Protein AF-A0A3L6ZMJ3-F1 (afdb_monomer_lite)

Secondary structure (DSSP, 8-state):
-------------------------S-PPPHHHHHHHHHHHHHTT-SS--TT--TTSBGGGGT--HHHHHHHHHHHHHTT----HHHHSS--BHHHHHHHHHT---------

Foldseek 3Di:
DDDDDDPPPPPDDDDDDPPPPPDDDDPQQDLVRLLVVLLVLLVVQQVADCPPPDQQAFCVVRPCDPVSVVVSCVSLVVLQFDDDPVLPVVGNGSSSSSCRNRVRDPPDPDDD

pLDDT: mean 76.93, std 18.29, range [36.59, 94.75]

Radius of gyration: 23.39 Å; chains: 1; bounding box: 58×75×39 Å

Structure (mmCIF, N/CA/C/O backbone):
data_AF-A0A3L6ZMJ3-F1
#
_entry.id   AF-A0A3L6ZMJ3-F1
#
loop_
_atom_site.group_PDB
_atom_site.id
_atom_site.type_symbol
_atom_site.label_atom_id
_atom_site.label_alt_id
_atom_site.label_comp_id
_atom_site.label_asym_id
_atom_site.label_entity_id
_atom_site.label_seq_id
_atom_site.pdbx_PDB_ins_code
_atom_site.Cartn_x
_atom_site.Cartn_y
_atom_site.Cartn_z
_atom_site.occupancy
_atom_site.B_iso_or_equiv
_atom_site.auth_seq_id
_atom_site.auth_comp_id
_atom_site.auth_asym_id
_atom_site.auth_atom_id
_atom_site.pdbx_PDB_model_num
ATOM 1 N N . MET A 1 1 ? -45.516 59.878 -7.761 1.00 55.28 1 MET A N 1
ATOM 2 C CA . MET A 1 1 ? -44.544 59.345 -6.777 1.00 55.28 1 MET A CA 1
ATOM 3 C C . MET A 1 1 ? -45.282 58.247 -6.020 1.00 55.28 1 MET A C 1
ATOM 5 O O . MET A 1 1 ? -46.351 58.558 -5.512 1.00 55.28 1 MET A O 1
ATOM 9 N N . PRO A 1 2 ? -44.852 56.978 -6.107 1.00 48.19 2 PRO A N 1
ATOM 10 C CA . PRO A 1 2 ? -43.560 56.532 -5.602 1.00 48.19 2 PRO A CA 1
ATOM 11 C C . PRO A 1 2 ? -42.600 56.068 -6.701 1.00 48.19 2 PRO A C 1
ATOM 13 O O . PRO A 1 2 ? -42.966 55.899 -7.859 1.00 48.19 2 PRO A O 1
ATOM 16 N N . TRP A 1 3 ? -41.344 55.998 -6.296 1.00 61.94 3 TRP A N 1
ATOM 17 C CA . TRP A 1 3 ? -40.113 55.873 -7.055 1.00 61.94 3 TRP A CA 1
ATOM 18 C C . TRP A 1 3 ? -39.626 54.422 -6.934 1.00 61.94 3 TRP A C 1
ATOM 20 O O . TRP A 1 3 ? -39.678 53.849 -5.849 1.00 61.94 3 TRP A O 1
ATOM 30 N N . TRP A 1 4 ? -39.186 53.824 -8.038 1.00 67.38 4 TRP A N 1
ATOM 31 C CA . TRP A 1 4 ? -38.580 52.490 -8.080 1.00 67.38 4 TRP A CA 1
ATOM 32 C C . TRP A 1 4 ? -37.187 52.621 -8.713 1.00 67.38 4 TRP A C 1
ATOM 34 O O . TRP A 1 4 ? -37.074 53.327 -9.720 1.00 67.38 4 TRP A O 1
ATOM 44 N N . PRO A 1 5 ? -36.123 52.010 -8.161 1.00 69.88 5 PRO A N 1
ATOM 45 C CA . PRO A 1 5 ? -34.797 52.056 -8.773 1.00 69.88 5 PRO A CA 1
ATOM 46 C C . PRO A 1 5 ? -34.705 51.084 -9.967 1.00 69.88 5 PRO A C 1
ATOM 48 O O . PRO A 1 5 ? -35.298 50.006 -9.917 1.00 69.88 5 PRO A O 1
ATOM 51 N N . PRO A 1 6 ? -33.969 51.403 -11.046 1.00 60.69 6 PRO A N 1
ATOM 52 C CA . PRO A 1 6 ? -33.742 50.442 -12.119 1.00 60.69 6 PRO A CA 1
ATOM 53 C C . PRO A 1 6 ? -32.906 49.264 -11.602 1.00 60.69 6 PRO A C 1
ATOM 55 O O . PRO A 1 6 ? -31.906 49.452 -10.911 1.00 60.69 6 PRO A O 1
ATOM 58 N N . SER A 1 7 ? -33.335 48.046 -11.937 1.00 58.94 7 SER A N 1
ATOM 59 C CA . SER A 1 7 ? -32.543 46.832 -11.774 1.00 58.94 7 SER A CA 1
ATOM 60 C C . SER A 1 7 ? -31.287 46.954 -12.630 1.00 58.94 7 SER A C 1
ATOM 62 O O . SER A 1 7 ? -31.348 46.801 -13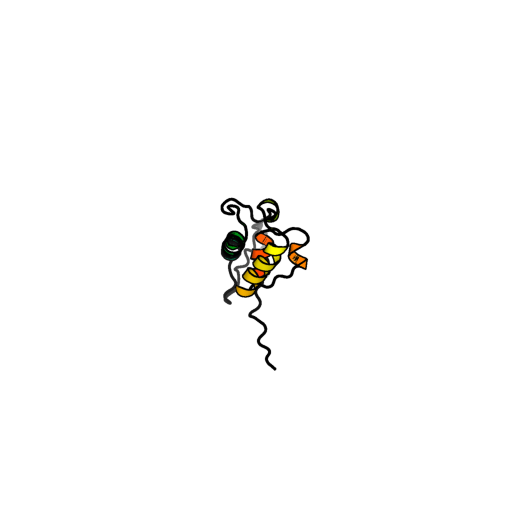.848 1.00 58.94 7 SER A O 1
ATOM 64 N N . ASP A 1 8 ? -30.162 47.260 -11.991 1.00 53.22 8 ASP A N 1
ATOM 65 C CA . ASP A 1 8 ? -28.849 47.099 -12.595 1.00 53.22 8 ASP A CA 1
ATOM 66 C C . ASP A 1 8 ? -28.643 45.593 -12.791 1.00 53.22 8 ASP A C 1
ATOM 68 O O . ASP A 1 8 ? -28.575 44.812 -11.837 1.00 53.22 8 ASP A O 1
ATOM 72 N N . GLY A 1 9 ? -28.709 45.171 -14.052 1.00 53.91 9 GLY A N 1
ATOM 73 C CA . GLY A 1 9 ? -28.443 43.806 -14.459 1.00 53.91 9 GLY A CA 1
ATOM 74 C C . GLY A 1 9 ? -26.982 43.499 -14.187 1.00 53.91 9 GLY A C 1
ATOM 75 O O . GLY A 1 9 ? -26.133 43.756 -15.033 1.00 53.91 9 GLY A O 1
ATOM 76 N N . ALA A 1 10 ? -26.714 42.944 -13.008 1.00 50.56 10 ALA A N 1
ATOM 77 C CA . ALA A 1 10 ? -25.442 42.344 -12.659 1.00 50.56 10 ALA A CA 1
ATOM 78 C C . ALA A 1 10 ? -25.119 41.233 -13.669 1.00 50.56 10 ALA A C 1
ATOM 80 O O . ALA A 1 10 ? -25.583 40.098 -13.558 1.00 50.56 10 ALA A O 1
ATOM 81 N N . THR A 1 11 ? -24.327 41.567 -14.683 1.00 55.62 11 THR A N 1
ATOM 82 C CA . THR A 1 11 ? -23.563 40.581 -15.435 1.00 55.62 11 THR A CA 1
ATOM 83 C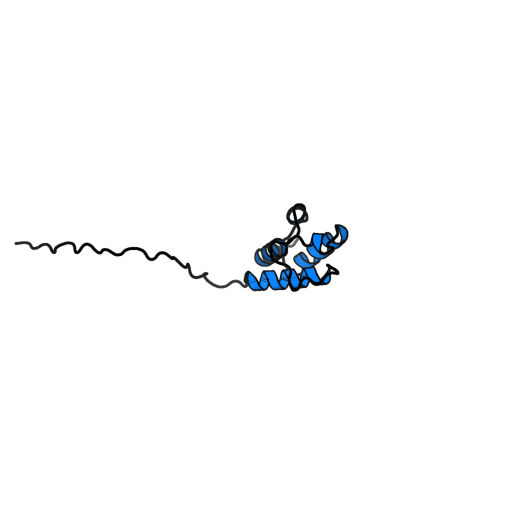 C . THR A 1 11 ? -22.383 40.166 -14.567 1.00 55.62 11 THR A C 1
ATOM 85 O O . THR A 1 11 ? -21.333 40.801 -14.608 1.00 55.62 11 THR A O 1
ATOM 88 N N . ASP A 1 12 ? -22.561 39.107 -13.782 1.00 54.66 12 ASP A N 1
ATOM 89 C CA . ASP A 1 12 ? -21.446 38.328 -13.247 1.00 54.66 12 ASP A CA 1
ATOM 90 C C . ASP A 1 12 ? -21.306 37.061 -14.107 1.00 54.66 12 ASP A C 1
ATOM 92 O O . ASP A 1 12 ? -22.125 36.140 -13.997 1.00 54.66 12 ASP A O 1
ATOM 96 N N . PRO A 1 13 ? -20.355 37.011 -15.056 1.00 56.66 13 PRO A N 1
ATOM 97 C CA . PRO A 1 13 ? -20.041 35.781 -15.748 1.00 56.66 13 PRO A CA 1
ATOM 98 C C . PRO A 1 13 ? -18.936 35.036 -14.993 1.00 56.66 13 PRO A C 1
ATOM 100 O O . PRO A 1 13 ? -17.792 35.468 -14.952 1.00 56.66 13 PRO A O 1
ATOM 103 N N . THR A 1 14 ? -19.276 33.837 -14.523 1.00 56.28 14 THR A N 1
ATOM 104 C CA . THR A 1 14 ? -18.373 32.675 -14.477 1.00 56.28 14 THR A CA 1
ATOM 105 C C . THR A 1 14 ? -17.024 32.893 -13.782 1.00 56.28 14 THR A C 1
ATOM 107 O O . THR A 1 14 ? -16.005 33.166 -14.404 1.00 56.28 14 THR A O 1
ATOM 110 N N . THR A 1 15 ? -16.967 32.550 -12.498 1.00 58.94 15 THR A N 1
ATOM 111 C CA . THR A 1 15 ? -15.900 31.691 -11.954 1.00 58.94 15 THR A CA 1
ATOM 112 C C . THR A 1 15 ? -16.546 30.853 -10.839 1.00 58.94 15 THR A C 1
ATOM 114 O O . THR A 1 15 ? -16.838 31.336 -9.759 1.00 58.94 15 THR A O 1
ATOM 117 N N . GLY A 1 16 ? -16.939 29.599 -11.040 1.00 52.59 16 GLY A N 1
ATOM 118 C CA . GLY A 1 16 ? -16.218 28.593 -11.796 1.00 52.59 16 GLY A CA 1
ATOM 119 C C . GLY A 1 16 ? -15.085 27.964 -10.988 1.00 52.59 16 GLY A C 1
ATOM 120 O O . GLY A 1 16 ? -14.132 27.527 -11.605 1.00 52.59 16 GLY A O 1
ATOM 121 N N . ARG A 1 17 ? -15.170 27.899 -9.650 1.00 47.03 17 ARG A N 1
ATOM 122 C CA . ARG A 1 17 ? -14.672 26.759 -8.857 1.00 47.03 17 ARG A CA 1
ATOM 123 C C . ARG A 1 17 ? -15.140 26.891 -7.408 1.00 47.03 17 ARG A C 1
ATOM 125 O O . ARG A 1 17 ? -14.605 27.680 -6.641 1.00 47.03 17 ARG A O 1
ATOM 132 N N . ARG A 1 18 ? -16.130 26.092 -7.002 1.00 49.38 18 ARG A N 1
ATOM 133 C CA . ARG A 1 18 ? -16.304 25.792 -5.577 1.00 49.38 18 ARG A CA 1
ATOM 134 C C . ARG A 1 18 ? -15.147 24.876 -5.188 1.00 49.38 18 ARG A C 1
ATOM 136 O O . ARG A 1 18 ? -15.321 23.659 -5.182 1.00 49.38 18 ARG A O 1
ATOM 143 N N . GLU A 1 19 ? -13.972 25.433 -4.913 1.00 46.56 19 GLU A N 1
ATOM 144 C CA . GLU A 1 19 ? -13.031 24.719 -4.055 1.00 46.56 19 GLU A CA 1
ATOM 145 C C . GLU A 1 19 ? -13.695 24.678 -2.688 1.00 46.56 19 GLU A C 1
ATOM 147 O O . GLU A 1 19 ? -13.696 25.638 -1.921 1.00 46.56 19 GLU A O 1
ATOM 152 N N . ARG A 1 20 ? -14.420 23.579 -2.461 1.00 46.78 20 ARG A N 1
ATOM 153 C CA . ARG A 1 20 ? -14.853 23.200 -1.128 1.00 46.78 20 ARG A CA 1
ATOM 154 C C . ARG A 1 20 ? -13.571 23.129 -0.297 1.00 46.78 20 ARG A C 1
ATOM 156 O O . ARG A 1 20 ? -12.699 22.343 -0.666 1.00 46.78 20 ARG A O 1
ATOM 163 N N . PRO A 1 21 ? -13.428 23.911 0.782 1.00 52.25 21 PRO A N 1
ATOM 164 C CA . PRO A 1 21 ? -12.350 23.654 1.721 1.00 52.25 21 PRO A CA 1
ATOM 165 C C . PRO A 1 21 ? -12.563 22.235 2.275 1.00 52.25 21 PRO A C 1
ATOM 167 O O . PRO A 1 21 ? -13.701 21.921 2.645 1.00 52.25 21 PRO A O 1
ATOM 170 N N . PRO A 1 22 ? -11.549 21.350 2.322 1.00 51.56 22 PRO A N 1
ATOM 171 C CA . PRO A 1 22 ? -11.684 20.129 3.097 1.00 51.56 22 PRO A CA 1
ATOM 172 C C . PRO A 1 22 ? -11.886 20.530 4.562 1.00 51.56 22 PRO A C 1
ATOM 174 O O . PRO A 1 22 ? -11.009 21.085 5.222 1.00 51.56 22 PRO A O 1
ATOM 177 N N . THR A 1 23 ? -13.106 20.315 5.041 1.00 48.19 23 THR A N 1
ATOM 178 C CA . THR A 1 23 ? -13.505 20.464 6.435 1.00 48.19 23 THR A CA 1
ATOM 179 C C . THR A 1 23 ? -12.717 19.485 7.305 1.00 48.19 23 THR A C 1
ATOM 181 O O . THR A 1 23 ? -12.889 18.280 7.176 1.00 48.19 23 THR A O 1
ATOM 184 N N . THR A 1 24 ? -11.896 20.033 8.200 1.00 49.00 24 THR A N 1
ATOM 185 C CA . THR A 1 24 ? -11.723 19.613 9.601 1.00 49.00 24 THR A CA 1
ATOM 186 C C . THR A 1 24 ? -11.520 18.115 9.901 1.00 49.00 24 THR A C 1
ATOM 188 O O . THR A 1 24 ? -12.473 17.357 10.039 1.00 49.00 24 THR A O 1
ATOM 191 N N . GLY A 1 25 ? -10.267 17.755 10.198 1.00 51.25 25 GLY A N 1
ATOM 192 C CA . GLY A 1 25 ? -9.881 17.141 11.479 1.00 51.25 25 GLY A CA 1
ATOM 193 C C . GLY A 1 25 ? -10.559 15.837 11.916 1.00 51.25 25 GLY A C 1
ATOM 194 O O . GLY A 1 25 ? -11.340 15.840 12.864 1.00 51.25 25 GLY A O 1
ATOM 195 N N . LYS A 1 26 ? -10.144 14.729 11.302 1.00 46.16 26 LYS A N 1
ATOM 196 C CA . LYS A 1 26 ? -9.698 13.466 11.931 1.00 46.16 26 LYS A CA 1
ATOM 197 C C . LYS A 1 26 ? -8.498 13.028 11.087 1.00 46.16 26 LYS A C 1
ATOM 199 O O . LYS A 1 26 ? -8.506 13.347 9.905 1.00 46.16 26 LYS A O 1
ATOM 204 N N . GLU A 1 27 ? -7.458 12.430 11.657 1.00 56.78 27 GLU A N 1
ATOM 205 C CA . GLU A 1 27 ? -6.175 12.158 10.978 1.00 56.78 27 GLU A CA 1
ATOM 206 C C . GLU A 1 27 ? -6.334 11.179 9.791 1.00 56.78 27 GLU A C 1
ATOM 208 O O . GLU A 1 27 ? -6.012 10.002 9.882 1.00 56.78 27 GLU A O 1
ATOM 213 N N . HIS A 1 28 ? -6.896 11.649 8.678 1.00 63.84 28 HIS A N 1
ATOM 214 C CA . HIS A 1 28 ? 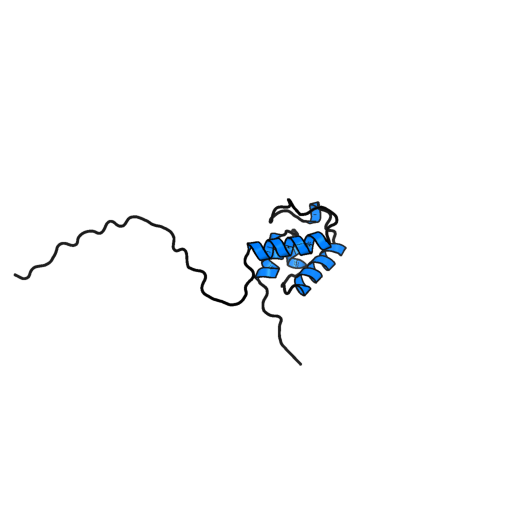-6.942 10.947 7.406 1.00 63.84 28 HIS A CA 1
ATOM 215 C C . HIS A 1 28 ? -5.656 11.266 6.660 1.00 63.84 28 HIS A C 1
ATOM 217 O O . HIS A 1 28 ? -5.356 12.432 6.397 1.00 63.84 28 HIS A O 1
ATOM 223 N N . MET A 1 29 ? -4.914 10.215 6.331 1.00 80.88 29 MET A N 1
ATOM 224 C CA . MET A 1 29 ? -3.721 10.283 5.501 1.00 80.88 29 MET A CA 1
ATOM 225 C C . MET A 1 29 ? -4.036 11.021 4.195 1.00 80.88 29 MET A C 1
ATOM 227 O O . MET A 1 29 ? -5.027 10.705 3.526 1.00 80.88 29 MET A O 1
ATOM 231 N N . SER A 1 30 ? -3.229 12.020 3.831 1.00 86.56 30 SER A N 1
ATOM 232 C CA . SER A 1 30 ? -3.415 12.697 2.547 1.00 86.56 30 SER A CA 1
ATOM 233 C C . SER A 1 30 ? -3.151 11.724 1.388 1.00 86.56 30 SER A C 1
ATOM 235 O O . SER A 1 30 ? -2.393 10.765 1.550 1.00 86.56 30 SER A O 1
ATOM 237 N N . PRO A 1 31 ? -3.729 11.948 0.193 1.00 84.94 31 PRO A N 1
ATOM 238 C CA . PRO A 1 31 ? -3.533 11.048 -0.946 1.00 84.94 31 PRO A CA 1
ATOM 239 C C . PRO A 1 31 ? -2.058 10.837 -1.313 1.00 84.94 31 PRO A C 1
ATOM 241 O O . PRO A 1 31 ? -1.658 9.725 -1.643 1.00 84.94 31 PRO A O 1
ATOM 244 N N . SER A 1 32 ? -1.239 11.889 -1.211 1.00 87.19 32 SER A N 1
ATOM 245 C CA . SER A 1 32 ? 0.205 11.811 -1.445 1.00 87.19 32 SER A CA 1
ATOM 246 C C . SER A 1 32 ? 0.921 10.985 -0.377 1.00 87.19 32 SER A C 1
ATOM 248 O O . SER A 1 32 ? 1.737 10.137 -0.721 1.00 87.19 32 SER A O 1
ATOM 250 N N . GLU A 1 33 ? 0.580 11.164 0.903 1.00 89.94 33 GLU A N 1
ATOM 251 C CA . GLU A 1 33 ? 1.160 10.367 1.994 1.00 89.94 33 GLU A CA 1
ATOM 252 C C . GLU A 1 33 ? 0.759 8.889 1.883 1.00 89.94 33 GLU A C 1
ATOM 254 O O . GLU A 1 33 ? 1.579 8.002 2.116 1.00 89.94 33 GLU A O 1
ATOM 259 N N . ALA A 1 34 ? -0.487 8.608 1.490 1.00 91.44 34 ALA A N 1
ATOM 260 C CA . ALA A 1 34 ? -0.979 7.248 1.298 1.00 91.44 34 ALA A CA 1
ATOM 261 C C . ALA A 1 34 ? -0.262 6.544 0.146 1.00 91.44 34 ALA A C 1
ATOM 263 O O . ALA A 1 34 ? 0.085 5.370 0.271 1.00 91.44 34 ALA A O 1
ATOM 264 N N . LEU A 1 35 ? 0.020 7.266 -0.942 1.00 91.75 35 LEU A N 1
ATOM 265 C CA . LEU A 1 35 ? 0.777 6.743 -2.075 1.00 91.75 35 LEU A CA 1
ATOM 266 C C . LEU A 1 35 ? 2.238 6.461 -1.708 1.00 91.75 35 LEU A C 1
ATOM 268 O O . LEU A 1 35 ? 2.751 5.382 -2.007 1.00 91.75 35 LEU A O 1
ATOM 272 N N . GLU A 1 36 ? 2.898 7.383 -1.005 1.00 92.19 36 GLU A N 1
ATOM 273 C CA . GLU A 1 36 ? 4.264 7.168 -0.512 1.00 92.19 36 GLU A CA 1
ATOM 274 C C . GLU A 1 36 ? 4.334 5.974 0.447 1.00 92.19 36 GLU A C 1
ATOM 276 O O . GLU A 1 36 ? 5.232 5.132 0.350 1.00 92.19 36 GLU A O 1
ATOM 281 N N . ARG A 1 37 ? 3.350 5.846 1.344 1.00 91.56 37 ARG A N 1
ATOM 282 C CA . ARG A 1 37 ? 3.271 4.722 2.280 1.00 91.56 37 ARG A CA 1
ATOM 283 C C . ARG A 1 37 ? 3.013 3.402 1.565 1.00 91.56 37 ARG A C 1
ATOM 285 O O . ARG A 1 37 ? 3.679 2.417 1.882 1.00 91.56 37 ARG A O 1
ATOM 292 N N . ALA A 1 38 ? 2.097 3.384 0.601 1.00 93.12 38 ALA A N 1
ATOM 293 C CA . ALA A 1 38 ? 1.830 2.234 -0.253 1.00 93.12 38 ALA A CA 1
ATOM 294 C C . ALA A 1 38 ? 3.095 1.777 -0.982 1.00 93.12 38 ALA A C 1
ATOM 296 O O . ALA A 1 38 ? 3.426 0.592 -0.946 1.00 93.12 38 ALA A O 1
ATOM 297 N N . ARG A 1 39 ? 3.850 2.715 -1.567 1.00 93.12 39 ARG A N 1
ATOM 298 C CA . ARG A 1 39 ? 5.122 2.420 -2.235 1.00 93.12 39 ARG A CA 1
ATOM 299 C C . ARG A 1 39 ? 6.146 1.831 -1.272 1.00 93.12 39 ARG A C 1
ATOM 301 O O . ARG A 1 39 ? 6.776 0.834 -1.604 1.00 93.12 39 ARG A O 1
ATOM 308 N N . ALA A 1 40 ? 6.279 2.389 -0.071 1.00 92.88 40 ALA A N 1
ATOM 309 C CA . ALA A 1 40 ? 7.190 1.855 0.941 1.00 92.88 40 ALA A CA 1
ATOM 310 C C . ALA A 1 40 ? 6.826 0.419 1.366 1.00 92.88 40 ALA A C 1
ATOM 312 O O . ALA A 1 40 ? 7.713 -0.411 1.557 1.00 92.88 40 ALA A O 1
ATOM 313 N N . LEU A 1 41 ? 5.531 0.108 1.495 1.00 93.06 41 LEU A N 1
ATOM 314 C CA . LEU A 1 41 ? 5.060 -1.247 1.805 1.00 93.06 41 LEU A CA 1
ATOM 315 C C . LEU A 1 41 ? 5.290 -2.209 0.633 1.00 93.06 41 LEU A C 1
ATOM 317 O O . LEU A 1 41 ? 5.747 -3.330 0.845 1.00 93.06 41 LEU A O 1
ATOM 321 N N . ALA A 1 42 ? 5.026 -1.767 -0.597 1.00 91.50 42 ALA A N 1
ATOM 322 C CA . ALA A 1 42 ? 5.271 -2.553 -1.800 1.00 91.50 42 ALA A CA 1
ATOM 323 C C . ALA A 1 42 ? 6.766 -2.858 -1.987 1.00 91.50 42 ALA A C 1
ATOM 325 O O . ALA A 1 42 ? 7.124 -4.010 -2.219 1.00 91.50 42 ALA A O 1
ATOM 326 N N . ALA A 1 43 ? 7.647 -1.875 -1.782 1.00 91.06 43 ALA A N 1
ATOM 327 C CA . ALA A 1 43 ? 9.099 -2.031 -1.913 1.00 91.06 43 ALA A CA 1
ATOM 328 C C . ALA A 1 43 ? 9.707 -2.994 -0.876 1.00 91.06 43 ALA A C 1
ATOM 330 O O . ALA A 1 43 ? 10.780 -3.546 -1.094 1.00 91.06 43 ALA A O 1
ATOM 331 N N . ALA A 1 44 ? 9.027 -3.235 0.249 1.00 88.88 44 ALA A N 1
ATOM 332 C CA . ALA A 1 44 ? 9.460 -4.234 1.227 1.00 88.88 44 ALA A CA 1
ATOM 333 C C . ALA A 1 44 ? 9.211 -5.683 0.762 1.00 88.88 44 ALA A C 1
ATOM 335 O O . ALA A 1 44 ? 9.780 -6.619 1.324 1.00 88.88 44 ALA A O 1
ATOM 336 N N . VAL A 1 45 ? 8.340 -5.878 -0.233 1.00 88.12 45 VAL A N 1
ATOM 337 C CA . VAL A 1 45 ? 7.871 -7.197 -0.680 1.00 88.12 45 VAL A CA 1
ATOM 338 C C . VAL A 1 45 ? 8.298 -7.492 -2.119 1.00 88.12 45 VAL A C 1
ATOM 340 O O . VAL A 1 45 ? 8.620 -8.638 -2.456 1.00 88.12 45 VAL A O 1
ATOM 343 N N . VAL A 1 46 ? 8.304 -6.475 -2.975 1.00 86.31 46 VAL A N 1
ATOM 344 C CA . VAL A 1 46 ? 8.706 -6.555 -4.380 1.00 86.31 46 VAL A CA 1
ATOM 345 C C . VAL A 1 46 ? 10.237 -6.476 -4.470 1.00 86.31 46 VAL A C 1
ATOM 347 O O . VAL A 1 46 ? 10.841 -5.679 -3.760 1.00 86.31 46 VAL A O 1
ATOM 350 N N . PRO A 1 47 ? 10.891 -7.333 -5.277 1.00 78.56 47 PRO A N 1
ATOM 351 C CA . PRO A 1 47 ? 12.349 -7.344 -5.377 1.00 78.56 47 PRO A CA 1
ATOM 352 C C . PRO A 1 47 ? 12.905 -6.219 -6.261 1.00 78.56 47 PRO A C 1
ATOM 354 O O . PRO A 1 47 ? 14.080 -5.885 -6.127 1.00 78.56 47 PRO A O 1
ATOM 357 N N . ASP A 1 48 ? 12.089 -5.692 -7.173 1.00 83.44 48 ASP A N 1
ATOM 358 C CA . ASP A 1 48 ? 12.460 -4.631 -8.106 1.00 83.44 48 ASP A CA 1
ATOM 359 C C . ASP A 1 48 ? 12.277 -3.230 -7.500 1.00 83.44 48 ASP A C 1
ATOM 361 O O . ASP A 1 48 ? 11.602 -3.055 -6.479 1.00 83.44 48 ASP A O 1
ATOM 365 N N . ASP A 1 49 ? 12.903 -2.230 -8.118 1.00 81.50 49 ASP A N 1
ATOM 366 C CA . ASP A 1 49 ? 12.910 -0.866 -7.600 1.00 81.50 49 ASP A CA 1
ATOM 367 C C . ASP A 1 49 ? 11.620 -0.136 -7.989 1.00 81.50 49 ASP A C 1
ATOM 369 O O . ASP A 1 49 ? 11.342 0.113 -9.159 1.00 81.50 49 ASP A O 1
ATOM 373 N N . LEU A 1 50 ? 10.822 0.232 -6.986 1.00 84.94 50 LEU A N 1
ATOM 374 C CA . LEU A 1 50 ? 9.537 0.898 -7.204 1.00 84.94 50 LEU A CA 1
ATOM 375 C C . LEU A 1 50 ? 9.636 2.431 -7.203 1.00 84.94 50 LEU A C 1
ATOM 377 O O . LEU A 1 50 ? 8.611 3.108 -7.112 1.00 84.94 50 LEU A O 1
ATOM 381 N N . THR A 1 51 ? 10.840 3.012 -7.257 1.00 81.69 51 THR A N 1
ATOM 382 C CA . THR A 1 51 ? 11.038 4.460 -7.053 1.00 81.69 51 THR A CA 1
ATOM 383 C C . THR A 1 51 ? 10.523 5.305 -8.219 1.00 81.69 51 THR A C 1
ATOM 385 O O . THR A 1 51 ? 10.173 6.468 -8.015 1.00 81.69 51 THR A O 1
ATOM 388 N N . ASP A 1 52 ? 10.403 4.732 -9.415 1.00 82.56 52 ASP A N 1
ATOM 389 C CA . ASP A 1 52 ? 9.866 5.417 -10.604 1.00 82.56 52 ASP A CA 1
ATOM 390 C C . ASP A 1 52 ? 8.510 4.856 -11.066 1.00 82.56 52 ASP A C 1
ATOM 392 O O . ASP A 1 52 ? 7.978 5.264 -12.091 1.00 82.56 52 ASP A O 1
ATOM 396 N N . VAL A 1 53 ? 7.925 3.939 -10.287 1.00 86.81 53 VAL A N 1
ATOM 397 C CA . VAL A 1 53 ? 6.667 3.267 -10.640 1.00 86.81 53 VAL A CA 1
ATOM 398 C C . VAL A 1 53 ? 5.472 4.194 -10.437 1.00 86.81 53 VAL A C 1
ATOM 400 O O . VAL A 1 53 ? 5.273 4.737 -9.343 1.00 86.81 53 VAL A O 1
ATOM 403 N N . GLY A 1 54 ? 4.686 4.376 -11.491 1.00 87.38 54 GLY A N 1
ATOM 404 C CA . GLY A 1 54 ? 3.446 5.137 -11.518 1.00 87.38 54 GLY A CA 1
ATOM 405 C C . GLY A 1 54 ? 2.377 4.557 -10.592 1.00 87.38 54 GLY A C 1
ATOM 406 O O . GLY A 1 54 ? 2.386 3.382 -10.230 1.00 87.38 54 GLY A O 1
ATOM 407 N N . GLY A 1 55 ? 1.434 5.404 -10.180 1.00 89.31 55 GLY A N 1
ATOM 408 C CA . GLY A 1 55 ? 0.359 5.010 -9.266 1.00 89.31 55 GLY A CA 1
ATOM 409 C C . GLY A 1 55 ? -0.545 3.905 -9.825 1.00 89.31 55 GLY A C 1
ATOM 410 O O . GLY A 1 55 ? -1.011 3.048 -9.071 1.00 89.31 55 GLY A O 1
ATOM 411 N N . ASP A 1 56 ? -0.758 3.922 -11.138 1.00 91.38 56 ASP A N 1
ATOM 412 C CA . ASP A 1 56 ? -1.661 3.057 -11.896 1.00 91.38 56 ASP A CA 1
ATOM 413 C C . ASP A 1 56 ? -0.987 1.815 -12.506 1.00 91.38 56 ASP A C 1
ATOM 415 O O . ASP A 1 56 ? -1.671 0.973 -13.088 1.00 91.38 56 ASP A O 1
ATOM 419 N N . GLU A 1 57 ? 0.331 1.665 -12.350 1.00 91.88 57 GLU A N 1
ATOM 420 C CA . GLU A 1 57 ? 1.077 0.528 -12.898 1.00 91.88 57 GLU A CA 1
ATOM 421 C C . GLU A 1 57 ? 0.850 -0.753 -12.073 1.00 91.88 57 GLU A C 1
ATOM 423 O O . GLU A 1 57 ? 0.774 -0.719 -10.839 1.00 91.88 57 GLU A O 1
ATOM 428 N N . ASP A 1 58 ? 0.738 -1.905 -12.750 1.00 91.75 58 ASP A N 1
ATOM 429 C CA . ASP A 1 58 ? 0.549 -3.201 -12.087 1.00 91.75 58 ASP A CA 1
ATOM 430 C C . ASP A 1 58 ? 1.884 -3.703 -11.518 1.00 91.75 58 ASP A C 1
ATOM 432 O O . ASP A 1 58 ? 2.816 -4.053 -12.239 1.00 91.75 58 ASP A O 1
ATOM 436 N N . LEU A 1 59 ? 1.964 -3.808 -10.193 1.00 90.69 59 LEU A N 1
ATOM 437 C CA . LEU A 1 59 ? 3.128 -4.290 -9.450 1.00 90.69 59 LEU A CA 1
ATOM 438 C C . LEU A 1 59 ? 3.543 -5.719 -9.829 1.00 90.69 59 LEU A C 1
ATOM 440 O O . LEU A 1 59 ? 4.672 -6.131 -9.548 1.00 90.69 59 LEU A O 1
ATOM 444 N N . ARG A 1 60 ? 2.662 -6.498 -10.465 1.00 89.44 60 ARG A N 1
ATOM 445 C CA . ARG A 1 60 ? 3.008 -7.829 -10.991 1.00 89.44 60 ARG A CA 1
ATOM 446 C C . ARG A 1 60 ? 4.058 -7.767 -12.090 1.00 89.44 60 ARG A C 1
ATOM 448 O O . ARG A 1 60 ? 4.888 -8.674 -12.160 1.00 89.44 60 ARG A O 1
ATOM 455 N N . ASP A 1 61 ? 4.077 -6.690 -12.870 1.00 89.38 61 ASP A N 1
ATOM 456 C CA . ASP A 1 61 ? 5.087 -6.470 -13.910 1.00 89.38 61 ASP A CA 1
ATOM 457 C C . ASP A 1 61 ? 6.485 -6.238 -13.305 1.00 89.38 61 ASP A C 1
ATOM 459 O O . ASP A 1 61 ? 7.497 -6.513 -13.946 1.00 89.38 61 ASP A O 1
ATOM 463 N N . TYR A 1 62 ? 6.541 -5.856 -12.025 1.00 88.62 62 TYR A N 1
ATOM 464 C CA . TYR A 1 62 ? 7.759 -5.633 -11.235 1.00 88.62 62 TYR A CA 1
ATOM 465 C C . TYR A 1 62 ? 8.125 -6.838 -10.349 1.00 88.62 62 TYR A C 1
ATOM 467 O O . TYR A 1 62 ? 9.000 -6.762 -9.487 1.00 88.62 62 TYR A O 1
ATOM 475 N N . GLY A 1 63 ? 7.462 -7.985 -10.537 1.00 87.25 63 GLY A N 1
ATOM 476 C CA . GLY A 1 63 ? 7.782 -9.226 -9.825 1.00 87.25 63 GLY A CA 1
ATOM 477 C C . GLY A 1 63 ? 6.967 -9.475 -8.555 1.00 87.25 63 GLY A C 1
ATOM 478 O O . GLY A 1 63 ? 7.356 -10.308 -7.730 1.00 87.25 63 GLY A O 1
ATOM 479 N N . LEU A 1 64 ? 5.829 -8.796 -8.383 1.00 88.38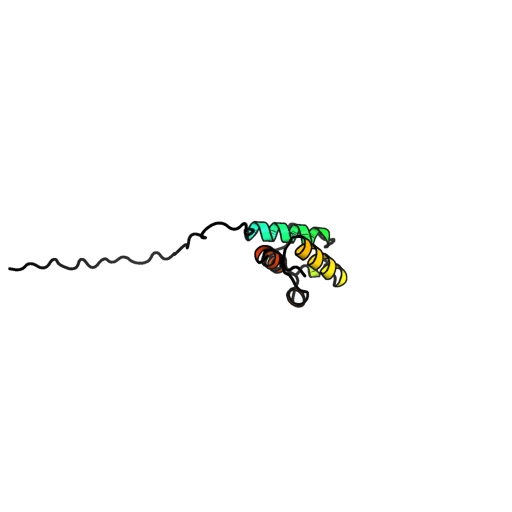 64 LEU A N 1
ATOM 480 C CA . LEU A 1 64 ? 4.849 -9.180 -7.371 1.00 88.38 64 LEU A CA 1
ATOM 481 C C . LEU A 1 64 ? 4.146 -10.491 -7.775 1.00 88.38 64 LEU A C 1
ATOM 483 O O . LEU A 1 64 ? 3.292 -10.514 -8.657 1.00 88.38 64 LEU A O 1
ATOM 487 N N . ASP A 1 65 ? 4.487 -11.592 -7.107 1.00 87.75 65 ASP A N 1
ATOM 488 C CA . ASP A 1 65 ? 3.856 -12.901 -7.314 1.00 87.75 65 ASP A CA 1
ATOM 489 C C . ASP A 1 65 ? 2.675 -13.168 -6.356 1.00 87.75 65 ASP A C 1
ATOM 491 O O . ASP A 1 65 ? 2.447 -12.445 -5.385 1.00 87.75 65 ASP A O 1
ATOM 495 N N . SER A 1 66 ? 1.904 -14.232 -6.608 1.00 83.00 66 SER A N 1
ATOM 496 C CA . SER A 1 66 ? 0.704 -14.564 -5.824 1.00 83.00 66 SER A CA 1
ATOM 497 C C . SER A 1 66 ? 0.970 -14.843 -4.340 1.00 83.00 66 SER A C 1
ATOM 499 O O . SER A 1 66 ? 0.079 -14.620 -3.524 1.00 83.00 66 SER A O 1
ATOM 501 N N . VAL A 1 67 ? 2.164 -15.317 -3.970 1.00 86.44 67 VAL A N 1
ATOM 502 C CA . VAL A 1 67 ? 2.542 -15.543 -2.563 1.00 86.44 67 VAL A CA 1
ATOM 503 C C . VAL A 1 67 ? 2.900 -14.211 -1.912 1.00 86.44 67 VAL A C 1
ATOM 505 O O . VAL A 1 67 ? 2.456 -13.914 -0.801 1.00 86.44 67 VAL A O 1
ATOM 508 N N . ARG A 1 68 ? 3.645 -13.368 -2.630 1.00 88.75 68 ARG A N 1
ATOM 509 C CA . ARG A 1 68 ? 4.014 -12.015 -2.194 1.00 88.75 68 ARG A CA 1
ATOM 510 C C . ARG A 1 68 ? 2.817 -11.086 -2.040 1.00 88.75 68 ARG A C 1
ATOM 512 O O . ARG A 1 68 ? 2.798 -10.301 -1.097 1.00 88.75 68 ARG A O 1
ATOM 519 N N . VAL A 1 69 ? 1.793 -11.213 -2.887 1.00 90.44 69 VAL A N 1
ATOM 520 C CA . VAL A 1 69 ? 0.522 -10.475 -2.751 1.00 90.44 69 VAL A CA 1
ATOM 521 C C . VAL A 1 69 ? -0.069 -10.647 -1.351 1.00 90.44 69 VAL A C 1
ATOM 523 O O . VAL A 1 69 ? -0.498 -9.668 -0.750 1.00 90.44 69 VAL A O 1
ATOM 526 N N . ILE A 1 70 ? -0.051 -11.861 -0.794 1.00 90.69 70 ILE A N 1
ATOM 527 C CA . ILE A 1 70 ? -0.577 -12.118 0.555 1.00 90.69 70 ILE A CA 1
ATOM 528 C C . ILE A 1 70 ? 0.247 -11.388 1.623 1.00 90.69 70 ILE A C 1
ATOM 530 O O . ILE A 1 70 ? -0.319 -10.796 2.545 1.00 90.69 70 ILE A O 1
ATOM 534 N N . GLY A 1 71 ? 1.575 -11.381 1.481 1.00 91.31 71 GLY A N 1
ATOM 535 C CA . GLY A 1 71 ? 2.466 -10.618 2.358 1.00 91.31 71 GLY A CA 1
ATOM 536 C C . GLY A 1 71 ? 2.208 -9.112 2.278 1.00 91.31 71 GLY A C 1
ATOM 537 O O . GLY A 1 71 ? 2.113 -8.449 3.308 1.00 91.31 71 GLY A O 1
ATOM 538 N N . LEU A 1 72 ? 2.006 -8.590 1.069 1.00 92.31 72 LEU A N 1
ATOM 539 C CA . LEU A 1 72 ? 1.700 -7.182 0.829 1.00 92.31 72 LEU A CA 1
ATOM 540 C C . LEU A 1 72 ? 0.346 -6.770 1.420 1.00 92.31 72 LEU A C 1
ATOM 542 O O . LEU A 1 72 ? 0.272 -5.778 2.140 1.00 92.31 72 LEU A O 1
ATOM 546 N N . LEU A 1 73 ? -0.706 -7.560 1.184 1.00 92.75 73 LEU A N 1
ATOM 547 C CA . LEU A 1 73 ? -2.031 -7.359 1.784 1.00 92.75 73 LEU A CA 1
ATOM 548 C C . LEU A 1 73 ? -1.939 -7.338 3.315 1.00 92.75 73 LEU A C 1
ATOM 550 O O . LEU A 1 73 ? -2.533 -6.480 3.962 1.00 92.75 73 LEU A O 1
ATOM 554 N N . THR A 1 74 ? -1.157 -8.252 3.893 1.00 91.69 74 THR A N 1
ATOM 555 C CA . THR A 1 74 ? -0.922 -8.304 5.342 1.00 91.69 74 THR A CA 1
ATOM 556 C C . THR A 1 74 ? -0.204 -7.050 5.835 1.00 91.69 74 THR A C 1
ATOM 558 O O . THR A 1 74 ? -0.631 -6.469 6.825 1.00 91.69 74 THR A O 1
ATOM 561 N N . ALA A 1 75 ? 0.832 -6.586 5.133 1.00 92.56 75 ALA A N 1
ATOM 562 C CA . ALA A 1 75 ? 1.573 -5.379 5.499 1.00 92.56 75 ALA A CA 1
ATOM 563 C C . ALA A 1 75 ? 0.707 -4.108 5.427 1.00 92.56 75 ALA A C 1
ATOM 565 O O . ALA A 1 75 ? 0.827 -3.223 6.271 1.00 92.56 75 ALA A O 1
ATOM 566 N N . VAL A 1 76 ? -0.200 -4.027 4.450 1.00 92.62 76 VAL A N 1
ATOM 567 C CA . VAL A 1 76 ? -1.175 -2.930 4.342 1.00 92.62 76 VAL A CA 1
ATOM 568 C C . VAL A 1 76 ? -2.189 -2.976 5.483 1.00 92.62 76 VAL A C 1
ATOM 570 O O . VAL A 1 76 ? -2.466 -1.939 6.081 1.00 92.62 76 VAL A O 1
ATOM 573 N N . ARG A 1 77 ? -2.696 -4.165 5.830 1.00 91.44 77 ARG A N 1
ATOM 574 C CA . ARG A 1 77 ? -3.604 -4.358 6.974 1.00 91.44 77 ARG A CA 1
ATOM 575 C C . ARG A 1 77 ? -2.944 -4.014 8.308 1.00 91.44 77 ARG A C 1
ATOM 577 O O . ARG A 1 77 ? -3.556 -3.342 9.129 1.00 91.44 77 ARG A O 1
ATOM 584 N N . ASP A 1 78 ? -1.693 -4.424 8.505 1.00 90.94 78 ASP A N 1
ATOM 585 C CA . ASP A 1 78 ? -0.896 -4.098 9.698 1.00 90.94 78 ASP A CA 1
ATOM 586 C C . ASP A 1 78 ? -0.630 -2.588 9.814 1.00 90.94 78 ASP A C 1
ATOM 588 O O . ASP A 1 78 ? -0.668 -2.017 10.901 1.00 90.94 78 ASP A O 1
ATOM 592 N N . ALA A 1 79 ? -0.483 -1.904 8.674 1.00 89.38 79 ALA A N 1
ATOM 593 C CA . ALA A 1 79 ? -0.415 -0.447 8.601 1.00 89.38 79 ALA A CA 1
ATOM 594 C C . ALA A 1 79 ? -1.773 0.261 8.811 1.00 89.38 79 ALA A C 1
AT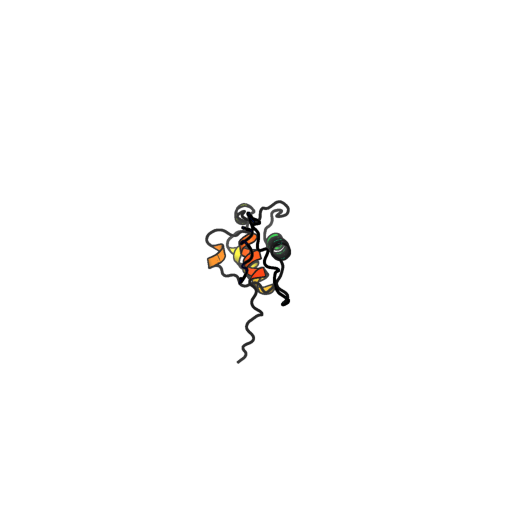OM 596 O O . ALA A 1 79 ? -1.837 1.485 8.698 1.00 89.38 79 ALA A O 1
ATOM 597 N N . GLY A 1 80 ? -2.844 -0.479 9.117 1.00 88.56 80 GLY A N 1
ATOM 598 C CA . GLY A 1 80 ? -4.187 0.045 9.380 1.00 88.56 80 GLY A CA 1
ATOM 599 C C . GLY A 1 80 ? -5.077 0.188 8.144 1.00 88.56 80 GLY A C 1
ATOM 600 O O . GLY A 1 80 ? -6.198 0.677 8.262 1.00 88.56 80 GLY A O 1
ATOM 601 N N . GLY A 1 81 ? -4.609 -0.229 6.966 1.00 88.94 81 GLY A N 1
ATOM 602 C CA . GLY A 1 81 ? -5.391 -0.196 5.734 1.00 88.94 81 GLY A CA 1
ATOM 603 C C . GLY A 1 81 ? -6.442 -1.306 5.661 1.00 88.94 81 GLY A C 1
ATOM 604 O O . GLY A 1 81 ? -6.266 -2.400 6.197 1.00 88.94 81 GLY A O 1
ATOM 605 N N . ALA A 1 82 ? -7.529 -1.046 4.941 1.00 89.69 82 ALA A N 1
ATOM 606 C CA . ALA A 1 82 ? -8.563 -2.039 4.660 1.00 89.69 82 ALA A CA 1
ATOM 607 C C . ALA A 1 82 ? -8.438 -2.512 3.206 1.00 89.69 82 ALA A C 1
ATOM 609 O O . ALA A 1 82 ? -8.775 -1.771 2.287 1.00 89.69 82 ALA A O 1
ATOM 610 N N . ILE A 1 83 ? -7.924 -3.727 3.001 1.00 91.69 83 ILE A N 1
ATOM 611 C CA . ILE A 1 83 ? -7.722 -4.306 1.666 1.00 91.69 83 ILE A CA 1
ATOM 612 C C . ILE A 1 83 ? -8.027 -5.800 1.661 1.00 91.69 83 ILE A C 1
ATOM 614 O O . ILE A 1 83 ? -7.643 -6.514 2.591 1.00 91.69 83 ILE A O 1
ATOM 618 N N . GLU A 1 84 ? -8.669 -6.290 0.609 1.00 90.56 84 GLU A N 1
ATOM 619 C CA . GLU A 1 84 ? -8.983 -7.696 0.374 1.00 90.56 84 GLU A CA 1
ATOM 620 C C . GLU A 1 84 ? -8.310 -8.228 -0.892 1.00 90.56 84 GLU A C 1
ATOM 622 O O . GLU A 1 84 ? -7.943 -7.493 -1.806 1.00 90.56 84 GLU A O 1
ATOM 627 N N . TYR A 1 85 ? -8.172 -9.553 -0.981 1.00 89.31 85 TYR A N 1
ATOM 628 C CA . TYR A 1 85 ? -7.615 -10.186 -2.182 1.00 89.31 85 TYR A CA 1
ATOM 629 C C . TYR A 1 85 ? -8.448 -9.876 -3.441 1.00 89.31 85 TYR A C 1
ATOM 631 O O . TYR A 1 85 ? -7.909 -9.782 -4.542 1.00 89.31 85 TYR A O 1
ATOM 639 N N . ALA A 1 86 ? -9.761 -9.683 -3.277 1.00 88.69 86 ALA A N 1
ATOM 640 C CA . ALA A 1 86 ? -10.663 -9.307 -4.361 1.00 88.69 86 ALA A CA 1
ATOM 641 C C . ALA A 1 86 ? -10.322 -7.939 -4.978 1.00 88.69 86 ALA A C 1
ATOM 643 O O . ALA A 1 86 ? -10.522 -7.766 -6.178 1.00 88.69 86 ALA A O 1
ATOM 644 N N . ASP A 1 87 ? -9.760 -7.010 -4.199 1.00 89.00 87 ASP A N 1
ATOM 645 C CA . ASP A 1 87 ? -9.395 -5.671 -4.678 1.00 89.00 87 ASP A CA 1
ATOM 646 C C . ASP A 1 87 ? -8.174 -5.708 -5.602 1.00 89.00 87 ASP A C 1
ATOM 648 O O . ASP A 1 87 ? -8.020 -4.863 -6.478 1.00 89.00 87 ASP A O 1
ATOM 652 N N . VAL A 1 88 ? -7.317 -6.719 -5.434 1.00 89.62 88 VAL A N 1
ATOM 653 C CA . VAL A 1 88 ? -6.040 -6.845 -6.145 1.00 89.62 88 VAL A CA 1
ATOM 654 C C . VAL A 1 88 ? -6.036 -7.959 -7.185 1.00 89.62 88 VAL A C 1
ATOM 656 O O . VAL A 1 88 ? -5.027 -8.159 -7.848 1.00 89.62 88 VAL A O 1
ATOM 659 N N . VAL A 1 89 ? -7.129 -8.712 -7.363 1.00 85.62 89 VAL A N 1
ATOM 660 C CA . VAL A 1 89 ? -7.177 -9.838 -8.317 1.00 85.62 89 VAL A CA 1
ATOM 661 C C . VAL A 1 89 ? -7.116 -9.367 -9.776 1.00 85.62 89 VAL A C 1
ATOM 663 O O . VAL A 1 89 ? -6.517 -10.037 -10.615 1.00 85.62 89 VAL A O 1
ATOM 666 N N . GLY A 1 90 ? -7.659 -8.186 -10.081 1.00 84.81 90 GLY A N 1
ATOM 667 C CA . GLY A 1 90 ? -7.671 -7.611 -11.433 1.00 84.81 90 GLY A CA 1
ATOM 668 C C . GLY A 1 90 ? -6.385 -6.879 -11.832 1.00 84.81 90 GLY A C 1
ATOM 669 O O . GLY A 1 90 ? -6.143 -6.689 -13.016 1.00 84.81 90 GLY A O 1
ATOM 670 N N . GLY A 1 91 ? -5.550 -6.516 -10.861 1.00 87.75 91 GLY A N 1
ATOM 671 C CA . GLY A 1 91 ? -4.412 -5.607 -11.022 1.00 87.75 91 GLY A CA 1
ATOM 672 C C . GLY A 1 91 ? -3.980 -5.136 -9.645 1.00 87.75 91 GLY A C 1
ATOM 673 O O . GLY A 1 91 ? -4.850 -4.735 -8.875 1.00 87.75 91 GLY A O 1
ATOM 674 N N . THR A 1 92 ? -2.693 -5.210 -9.301 1.00 91.88 92 THR A N 1
ATOM 675 C CA . THR A 1 92 ? -2.225 -4.695 -8.006 1.00 91.88 92 THR A CA 1
ATOM 676 C C . THR A 1 92 ? -1.436 -3.420 -8.240 1.00 91.88 92 THR A C 1
ATOM 678 O O . THR A 1 92 ? -0.273 -3.497 -8.600 1.00 91.88 92 THR A O 1
ATOM 681 N N . THR A 1 93 ? -2.034 -2.254 -8.010 1.00 94.75 93 THR A N 1
ATOM 682 C CA . THR A 1 93 ? -1.380 -0.956 -8.251 1.00 94.75 93 THR A CA 1
ATOM 683 C C . THR A 1 93 ? -1.133 -0.199 -6.950 1.00 94.75 93 THR A C 1
ATOM 685 O O . THR A 1 93 ? -1.785 -0.461 -5.933 1.00 94.75 93 THR A O 1
ATOM 688 N N . LEU A 1 94 ? -0.207 0.764 -6.962 1.00 93.44 94 LEU A N 1
ATOM 689 C CA . LEU A 1 94 ? 0.064 1.610 -5.793 1.00 93.44 94 LEU A CA 1
ATOM 690 C C . LEU A 1 94 ? -1.161 2.439 -5.389 1.00 93.44 94 LEU A C 1
ATOM 692 O O . LEU A 1 94 ? -1.383 2.643 -4.197 1.00 93.44 94 LEU A O 1
ATOM 696 N N . GLU A 1 95 ? -1.984 2.863 -6.348 1.00 93.69 95 GLU A N 1
ATOM 697 C CA . GLU A 1 95 ? -3.240 3.572 -6.091 1.00 93.69 95 GLU A CA 1
ATOM 698 C C . GLU A 1 95 ? -4.252 2.731 -5.309 1.00 93.69 95 GLU A C 1
ATOM 700 O O . GLU A 1 95 ? -4.886 3.253 -4.393 1.00 93.69 95 GLU A O 1
ATOM 705 N N . ILE A 1 96 ? -4.378 1.432 -5.606 1.00 93.00 96 ILE A N 1
ATOM 706 C CA . ILE A 1 96 ? -5.276 0.529 -4.863 1.00 93.00 96 ILE A CA 1
ATOM 707 C C . ILE A 1 96 ? -4.818 0.416 -3.405 1.00 93.00 96 ILE A C 1
ATOM 709 O O . ILE A 1 96 ? -5.623 0.541 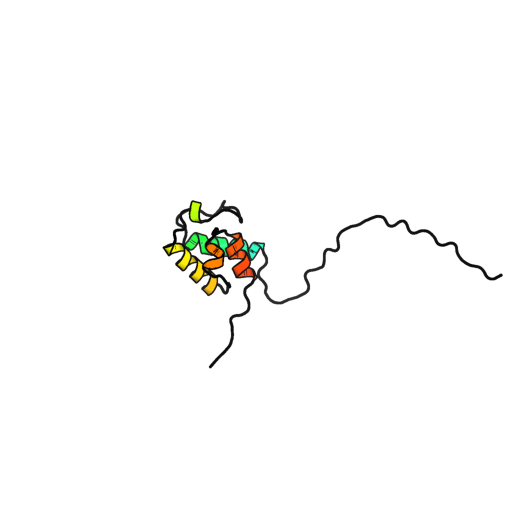-2.480 1.00 93.00 96 ILE A O 1
ATOM 713 N N . LEU A 1 97 ? -3.513 0.235 -3.188 1.00 93.44 97 LEU A N 1
ATOM 714 C CA . LEU A 1 97 ? -2.940 0.165 -1.841 1.00 93.44 97 LEU A CA 1
ATOM 715 C C . LEU A 1 97 ? -3.098 1.500 -1.095 1.00 93.44 97 LEU A C 1
ATOM 717 O O . LEU A 1 97 ? -3.445 1.517 0.084 1.00 93.44 97 LEU A O 1
ATOM 721 N N . ALA A 1 98 ? -2.876 2.624 -1.778 1.00 93.19 98 ALA A N 1
ATOM 722 C CA . ALA A 1 98 ? -3.026 3.960 -1.213 1.00 93.19 98 ALA A CA 1
ATOM 723 C C . ALA A 1 98 ? -4.483 4.247 -0.835 1.00 93.19 98 ALA A C 1
ATOM 725 O O . ALA A 1 98 ? -4.751 4.758 0.250 1.00 93.19 98 ALA A O 1
ATOM 726 N N . ALA A 1 99 ? -5.435 3.865 -1.687 1.00 91.19 99 ALA A N 1
ATOM 727 C CA . ALA A 1 99 ? -6.857 3.982 -1.397 1.00 91.19 99 ALA A CA 1
ATOM 728 C C . ALA A 1 99 ? -7.247 3.151 -0.169 1.00 91.19 99 ALA A C 1
ATOM 730 O O . ALA A 1 99 ? -8.001 3.639 0.672 1.00 91.19 99 ALA A O 1
ATOM 731 N N . ALA A 1 100 ? -6.696 1.944 -0.016 1.00 91.69 100 ALA A N 1
ATOM 732 C CA . ALA A 1 100 ? -6.914 1.108 1.163 1.00 91.69 100 ALA A CA 1
ATOM 733 C C . ALA A 1 100 ? -6.361 1.733 2.456 1.00 91.69 100 ALA A C 1
ATOM 735 O O . ALA A 1 100 ? -7.012 1.662 3.499 1.00 91.69 100 ALA A O 1
ATOM 736 N N . LEU A 1 101 ? -5.185 2.365 2.391 1.00 90.62 101 LEU A N 1
ATOM 737 C CA . LEU A 1 101 ? -4.573 3.078 3.520 1.00 90.62 101 LEU A CA 1
ATOM 738 C C . LEU A 1 101 ? -5.335 4.365 3.866 1.00 90.62 101 LEU A C 1
ATOM 740 O O . LEU A 1 101 ? -5.530 4.674 5.037 1.00 90.62 101 LEU A O 1
ATOM 744 N N . ALA A 1 102 ? -5.812 5.098 2.860 1.00 88.00 102 ALA A N 1
ATOM 745 C CA . ALA A 1 102 ? -6.593 6.319 3.050 1.00 88.00 102 ALA A CA 1
ATOM 746 C C . ALA A 1 102 ? -8.026 6.038 3.532 1.00 88.00 102 ALA A C 1
ATOM 748 O O . ALA A 1 102 ? -8.610 6.849 4.249 1.00 88.00 102 ALA A O 1
ATOM 749 N N . SER A 1 103 ? -8.588 4.887 3.154 1.00 79.50 103 SER A N 1
ATOM 750 C CA . SER A 1 103 ? -9.926 4.438 3.564 1.00 79.50 103 SER A CA 1
ATOM 751 C C . SER A 1 103 ? -9.931 3.742 4.922 1.00 79.50 103 SER A C 1
ATOM 753 O O . SER A 1 103 ? -10.971 3.210 5.313 1.00 79.50 103 SER A O 1
ATOM 755 N N . ALA A 1 104 ? -8.796 3.733 5.631 1.00 65.75 104 ALA A N 1
ATOM 756 C CA . ALA A 1 104 ? -8.668 3.164 6.962 1.00 65.75 104 ALA A CA 1
ATOM 757 C C . ALA A 1 104 ? -9.790 3.681 7.873 1.00 65.75 104 ALA A C 1
ATOM 759 O O . ALA A 1 104 ? -9.799 4.825 8.332 1.00 65.75 104 ALA A O 1
ATOM 760 N N . HIS A 1 105 ? -10.760 2.811 8.138 1.00 50.97 105 HIS A N 1
ATOM 761 C CA . HIS A 1 105 ? -11.641 2.976 9.276 1.00 50.97 105 HIS A CA 1
ATOM 762 C C . HIS A 1 105 ? -10.807 2.638 10.518 1.00 50.97 105 HIS A C 1
ATOM 764 O O . HIS A 1 105 ? -10.088 1.634 10.473 1.00 50.97 105 HIS A O 1
ATOM 770 N N . PRO A 1 106 ? -10.866 3.417 11.618 1.00 44.41 106 PRO A N 1
ATOM 771 C CA . PRO A 1 106 ? -10.256 2.984 12.867 1.00 44.41 106 PRO A CA 1
ATOM 772 C C . PRO A 1 106 ? -10.757 1.570 13.153 1.00 44.41 106 PRO A C 1
ATOM 774 O O . PRO A 1 106 ? -11.963 1.319 13.105 1.00 44.41 106 PRO A O 1
ATOM 777 N N . ALA A 1 107 ? -9.803 0.657 13.333 1.00 42.03 107 ALA A N 1
ATOM 778 C CA . ALA A 1 107 ? -10.034 -0.760 13.533 1.00 42.03 107 ALA A CA 1
ATOM 779 C C . ALA A 1 107 ? -11.257 -0.998 14.428 1.00 42.03 107 ALA A C 1
ATOM 781 O O . ALA A 1 107 ? -11.413 -0.354 15.465 1.00 42.03 107 ALA A O 1
ATOM 782 N N . HIS A 1 108 ? -12.113 -1.923 14.003 1.00 37.72 108 HIS A N 1
ATOM 783 C CA . HIS A 1 108 ? -13.236 -2.435 14.772 1.00 37.72 108 HIS A CA 1
ATOM 784 C C . HIS A 1 108 ? -12.797 -2.738 16.220 1.00 37.72 108 HIS A C 1
ATOM 786 O O . HIS A 1 108 ? -12.088 -3.707 16.479 1.00 37.72 108 HIS A O 1
ATOM 792 N N . GLN A 1 109 ? -13.186 -1.864 17.153 1.00 41.69 109 GLN A N 1
ATOM 793 C CA . GLN A 1 109 ? -13.204 -2.129 18.587 1.00 41.69 109 GLN A CA 1
ATOM 794 C C . GLN A 1 109 ? -14.527 -2.817 18.936 1.00 41.69 109 GLN A C 1
ATOM 796 O O . GLN A 1 109 ? -15.433 -2.144 19.407 1.00 41.69 109 GLN A O 1
ATOM 801 N N . GLU A 1 110 ? -14.637 -4.129 18.744 1.00 40.62 110 GLU A N 1
ATOM 802 C CA . GLU A 1 110 ? -15.610 -5.003 19.428 1.00 40.62 110 GLU A CA 1
ATOM 803 C C . GLU A 1 110 ? -14.889 -6.370 19.527 1.00 40.62 110 GLU A C 1
ATOM 805 O O . GLU A 1 110 ? -14.513 -6.938 18.511 1.00 40.62 110 GLU A O 1
ATOM 810 N N . GLY A 1 111 ? -14.451 -6.916 20.662 1.00 42.81 111 GLY A N 1
ATOM 811 C CA . GLY A 1 111 ? -14.931 -6.774 22.022 1.00 42.81 111 GLY A CA 1
ATOM 812 C C . GLY A 1 111 ? -16.070 -7.752 22.259 1.00 42.81 111 GLY A C 1
ATOM 813 O O . GLY A 1 111 ? -17.188 -7.271 22.281 1.00 42.81 111 GLY A O 1
ATOM 814 N N . GLU A 1 112 ? -15.770 -9.051 22.431 1.00 36.59 112 GLU A N 1
ATOM 815 C CA . GLU A 1 112 ? -16.483 -10.025 23.293 1.00 36.59 112 GLU A CA 1
ATOM 816 C C . GLU A 1 112 ? -15.522 -11.121 23.786 1.00 36.59 112 GLU A C 1
ATOM 818 O O . GLU A 1 112 ? -14.688 -11.595 22.979 1.00 36.59 112 GLU A O 1
#

InterPro domains:
  IPR006162 Phosphopantetheine attachment site [PS00012] (61-76)
  IPR009081 Phosphopantetheine binding ACP domain [PF00550] (39-101)
  IPR009081 Phosphopantetheine binding ACP domain [PS50075] (29-105)
  IPR036736 ACP-like superfamily [G3DSA:1.10.1200.10] (31-104)
  IPR036736 ACP-like superfamily [SSF47336] (29-108)

Sequence (112 aa):
MPWWPPSDGATDPTTGRRERPPTTGKEHMSPSEALERARALAAAVVPDDLTDVGGDEDLRDYGLDSVRVIGLLTAVRDAGGAIEYADVVGGTTLEILAAALASAHPAHQEGE

Organism: NCBI:txid331618